Protein AF-C5NW84-F1 (afdb_monomer)

Mean predicted aligned error: 4.33 Å

Solvent-accessible surface area (backbone atoms only — not comparable to full-atom values): 7995 Å² total; per-residue (Å²): 131,77,54,58,47,56,43,52,51,52,41,52,50,50,37,32,75,68,66,75,39,81,83,73,99,70,73,66,86,82,45,52,48,54,56,45,39,44,51,56,35,54,48,48,52,67,77,46,64,86,61,87,78,60,64,64,53,78,74,36,69,71,60,70,66,48,86,52,64,66,59,35,53,35,42,44,33,47,41,39,42,50,47,51,36,41,75,70,66,43,24,49,64,68,53,23,53,50,47,33,52,56,53,66,71,31,88,91,44,73,96,42,78,67,46,54,48,36,38,51,50,49,16,49,56,75,34,35,73,71,82,71,79,78,80,85,125

Organism: NCBI:txid546270

Secondary structure (DSSP, 8-state):
---HHHHHHHHHHHHHHTTSS------GGGS-HHHHHHHHHHHHHHHSTTS----SGGG-HHHHT-S-HHHHHHHHHHHHHHHHHHHTTSB-HHHHHHHHHHHHT-TTS---HHHHHHHHHHHHHHTBS--PPP---

Structure (mmCIF, N/CA/C/O backbone):
data_AF-C5NW84-F1
#
_entry.id   AF-C5NW84-F1
#
loop_
_atom_site.group_PDB
_atom_site.id
_atom_site.type_symbol
_atom_site.label_atom_id
_atom_site.label_alt_id
_atom_site.label_comp_id
_atom_site.label_asym_id
_atom_site.label_entity_id
_atom_site.label_seq_id
_atom_site.pdbx_PDB_ins_code
_atom_site.Cartn_x
_atom_site.Cartn_y
_atom_site.Cartn_z
_atom_site.occupancy
_atom_site.B_iso_or_equiv
_atom_site.auth_seq_id
_atom_site.auth_comp_id
_atom_site.auth_asym_id
_atom_site.auth_atom_id
_atom_site.pdbx_PDB_model_num
ATOM 1 N N . MET A 1 1 ? -1.270 -2.866 -17.233 1.00 68.81 1 MET A N 1
ATOM 2 C CA . MET A 1 1 ? -1.117 -2.492 -15.816 1.00 68.81 1 MET A CA 1
ATOM 3 C C . MET A 1 1 ? -1.345 -1.001 -15.682 1.00 68.81 1 MET A C 1
ATOM 5 O O . MET A 1 1 ? -1.033 -0.268 -16.622 1.00 68.81 1 MET A O 1
ATOM 9 N N . ASN A 1 2 ? -1.930 -0.579 -14.565 1.00 84.56 2 ASN A N 1
ATOM 10 C CA . ASN A 1 2 ? -2.067 0.840 -14.238 1.00 84.56 2 ASN A CA 1
ATOM 11 C C . ASN A 1 2 ? -0.703 1.423 -13.841 1.00 84.56 2 ASN A C 1
ATOM 13 O O . ASN A 1 2 ? 0.267 0.690 -13.664 1.00 84.56 2 ASN A O 1
ATOM 17 N N . THR A 1 3 ? -0.598 2.742 -13.700 1.00 94.44 3 THR A N 1
ATOM 18 C CA . THR A 1 3 ? 0.570 3.328 -13.027 1.00 94.44 3 THR A CA 1
ATOM 19 C C . THR A 1 3 ? 0.452 3.150 -11.513 1.00 94.44 3 THR A C 1
ATOM 21 O O . THR A 1 3 ? -0.648 3.042 -10.974 1.00 94.44 3 THR A O 1
ATOM 24 N N . LEU A 1 4 ? 1.579 3.193 -10.798 1.00 96.50 4 LEU A N 1
ATOM 25 C CA . LEU A 1 4 ? 1.589 3.117 -9.333 1.00 96.50 4 LEU A CA 1
ATOM 26 C C . LEU A 1 4 ? 0.702 4.189 -8.678 1.00 96.50 4 LEU A C 1
ATOM 28 O O . LEU A 1 4 ? -0.024 3.893 -7.735 1.00 96.50 4 LEU A O 1
ATOM 32 N N . HIS A 1 5 ? 0.703 5.416 -9.208 1.00 97.50 5 HIS A N 1
ATOM 33 C CA . HIS A 1 5 ? -0.170 6.494 -8.724 1.00 97.50 5 HIS A CA 1
ATOM 34 C C . HIS A 1 5 ? -1.658 6.162 -8.903 1.00 97.5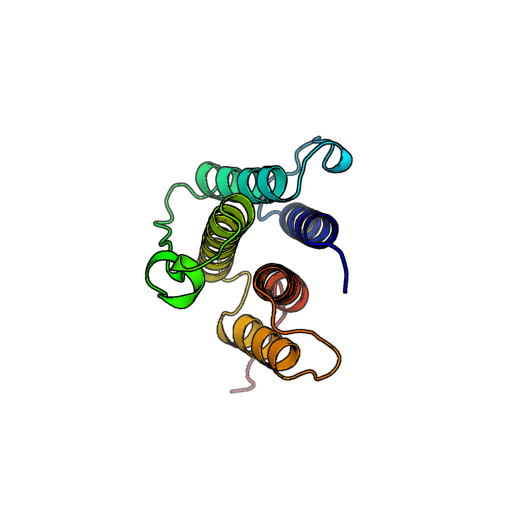0 5 HIS A C 1
ATOM 36 O O . HIS A 1 5 ? -2.443 6.323 -7.967 1.00 97.50 5 HIS A O 1
ATOM 42 N N . GLN A 1 6 ? -2.039 5.642 -10.074 1.00 97.19 6 GLN A N 1
ATOM 43 C CA . GLN A 1 6 ? -3.415 5.225 -10.346 1.00 97.19 6 GLN A CA 1
ATOM 44 C C . GLN A 1 6 ? -3.847 4.099 -9.403 1.00 97.19 6 GLN A C 1
ATOM 46 O O . GLN A 1 6 ? -4.914 4.193 -8.800 1.00 97.19 6 GLN A O 1
ATOM 51 N N . SER A 1 7 ? -3.011 3.072 -9.222 1.00 97.88 7 SER A N 1
ATOM 52 C CA . SER A 1 7 ? -3.315 1.960 -8.317 1.00 97.88 7 SER A CA 1
ATOM 53 C C . SER A 1 7 ? -3.434 2.429 -6.863 1.00 97.88 7 SER A C 1
ATOM 55 O O . SER A 1 7 ? -4.414 2.110 -6.201 1.00 97.88 7 SER A O 1
ATOM 57 N N . LEU A 1 8 ? -2.526 3.277 -6.373 1.00 98.12 8 LEU A N 1
ATOM 58 C CA . LEU A 1 8 ? -2.634 3.853 -5.026 1.00 98.12 8 LEU A CA 1
ATOM 59 C C . LEU A 1 8 ? -3.899 4.709 -4.849 1.00 98.12 8 LEU A C 1
ATOM 61 O O . LEU A 1 8 ? -4.518 4.678 -3.788 1.00 98.12 8 LEU A O 1
ATOM 65 N N . THR A 1 9 ? -4.318 5.435 -5.888 1.00 97.25 9 THR A N 1
ATOM 66 C CA . THR A 1 9 ? -5.563 6.219 -5.866 1.00 97.25 9 THR A CA 1
ATOM 67 C C . THR A 1 9 ? -6.787 5.308 -5.760 1.00 97.25 9 THR A C 1
ATOM 69 O O . THR A 1 9 ? -7.689 5.576 -4.967 1.00 97.25 9 THR A O 1
ATOM 72 N N . VAL A 1 10 ? -6.805 4.204 -6.515 1.00 97.19 10 VAL A N 1
ATOM 73 C CA . VAL A 1 10 ? -7.863 3.183 -6.436 1.00 97.19 10 VAL A CA 1
ATOM 74 C C . VAL A 1 10 ? -7.885 2.519 -5.060 1.00 97.19 10 VAL A C 1
ATOM 76 O O . VAL A 1 10 ? -8.962 2.343 -4.491 1.00 97.19 10 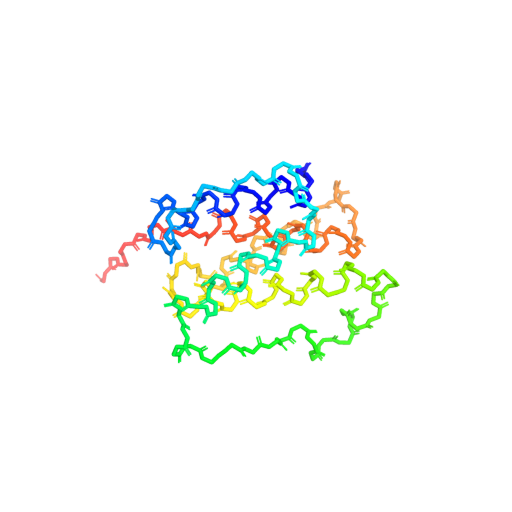VAL A O 1
ATOM 79 N N . LEU A 1 11 ? -6.717 2.188 -4.503 1.00 97.62 11 LEU A N 1
ATOM 80 C CA . LEU A 1 11 ? -6.612 1.606 -3.167 1.00 97.62 11 LEU A CA 1
ATOM 81 C C . LEU A 1 11 ? -7.176 2.556 -2.103 1.00 97.62 11 LEU A C 1
ATOM 83 O O . LEU A 1 11 ? -8.033 2.143 -1.326 1.00 97.62 11 LEU A O 1
ATOM 87 N N . LEU A 1 12 ? -6.759 3.828 -2.098 1.00 97.38 12 LEU A N 1
ATOM 88 C CA . LEU A 1 12 ? -7.291 4.830 -1.169 1.00 97.38 12 LEU A CA 1
ATOM 89 C C . LEU A 1 12 ? -8.814 4.950 -1.290 1.00 97.38 12 LEU A C 1
ATOM 91 O O . LEU A 1 12 ? -9.507 4.905 -0.278 1.00 97.38 12 LEU A O 1
ATOM 95 N N . ALA A 1 13 ? -9.341 5.037 -2.514 1.00 95.88 13 ALA A N 1
ATOM 96 C CA . ALA A 1 13 ? -10.779 5.127 -2.739 1.00 95.88 13 ALA A CA 1
ATOM 97 C C . ALA A 1 13 ? -11.536 3.915 -2.167 1.00 95.88 13 ALA A C 1
ATOM 99 O O . ALA A 1 13 ? -12.558 4.104 -1.511 1.00 95.88 13 ALA A O 1
ATOM 100 N N . LYS A 1 14 ? -11.020 2.688 -2.347 1.00 95.88 14 LYS A N 1
ATOM 101 C CA . LYS A 1 14 ? -11.607 1.476 -1.745 1.00 95.88 14 LYS A CA 1
ATOM 102 C C . LYS A 1 14 ? -11.577 1.519 -0.216 1.00 95.88 14 LYS A C 1
ATOM 104 O O . LYS A 1 14 ? -12.573 1.180 0.419 1.00 95.88 14 LYS A O 1
ATOM 109 N N . LEU A 1 15 ? -10.456 1.937 0.376 1.00 96.88 15 LEU A N 1
ATOM 110 C CA . LEU A 1 15 ? -10.314 2.055 1.831 1.00 96.88 15 LEU A CA 1
ATOM 111 C C . LEU A 1 15 ? -11.298 3.078 2.420 1.00 96.88 15 LEU A C 1
ATOM 113 O O . LEU A 1 15 ? -11.851 2.844 3.494 1.00 96.88 15 LEU A O 1
ATOM 117 N N . GLU A 1 16 ? -11.544 4.183 1.712 1.00 96.06 16 GLU A N 1
ATOM 118 C CA . GLU A 1 16 ? -12.531 5.191 2.112 1.00 96.06 16 GLU A CA 1
ATOM 119 C C . GLU A 1 16 ? -13.978 4.741 1.895 1.00 96.06 16 GLU A C 1
ATOM 121 O O . GLU A 1 16 ? -14.836 5.007 2.732 1.00 96.06 16 GLU A O 1
ATOM 126 N N . GLU A 1 17 ? -14.271 4.056 0.788 1.00 95.38 17 GLU A N 1
ATOM 127 C CA . GLU A 1 17 ? -15.610 3.531 0.491 1.00 95.38 17 GLU A CA 1
ATOM 128 C C . GLU A 1 17 ? -16.057 2.477 1.511 1.00 95.38 17 GLU A C 1
ATOM 130 O O . GLU A 1 17 ? -17.241 2.376 1.824 1.00 95.38 17 GLU A O 1
ATOM 135 N N . LYS A 1 18 ? -15.108 1.696 2.032 1.00 94.25 18 LYS A N 1
ATOM 136 C CA . LYS A 1 18 ? -15.348 0.631 3.012 1.00 94.25 18 LYS A CA 1
ATOM 137 C C . LYS A 1 18 ? -15.188 1.089 4.465 1.00 94.25 18 LYS A C 1
ATOM 139 O O . LYS A 1 18 ? -15.099 0.243 5.349 1.00 94.25 18 LYS A O 1
ATOM 144 N N . ASP A 1 19 ? -15.130 2.402 4.704 1.00 93.75 19 ASP A N 1
ATOM 145 C CA . ASP A 1 19 ? -15.011 3.025 6.031 1.00 93.75 19 ASP A CA 1
ATOM 146 C C . ASP A 1 19 ? -13.788 2.559 6.859 1.00 93.75 19 ASP A C 1
ATOM 148 O O . ASP A 1 19 ? -13.751 2.727 8.079 1.00 93.75 19 ASP A O 1
ATOM 152 N N . VAL A 1 20 ? -12.749 2.012 6.214 1.00 94.94 20 VAL A N 1
ATOM 153 C CA . VAL A 1 20 ? -11.476 1.656 6.877 1.00 94.94 20 VAL A CA 1
ATOM 154 C C . VAL A 1 20 ? -10.678 2.910 7.220 1.00 94.94 20 VAL A C 1
ATOM 156 O O . VAL A 1 20 ? -10.024 2.984 8.264 1.00 94.94 20 VAL A O 1
ATOM 159 N N . LEU A 1 21 ? -10.732 3.884 6.313 1.00 96.25 21 LEU A N 1
ATOM 160 C CA . LEU A 1 21 ? -10.152 5.209 6.442 1.00 96.25 21 LEU A CA 1
ATOM 161 C C . LEU A 1 21 ? -11.270 6.239 6.242 1.00 96.25 21 LEU A C 1
ATOM 163 O O . LEU A 1 21 ? -12.045 6.148 5.296 1.00 96.25 21 LEU A O 1
ATOM 167 N N . LYS A 1 22 ? -11.370 7.258 7.096 1.00 94.44 22 LYS A N 1
ATOM 168 C CA . LYS A 1 22 ? -12.405 8.307 6.950 1.00 94.44 22 LYS A CA 1
ATOM 169 C C . LYS A 1 22 ? -12.311 9.069 5.626 1.00 94.44 22 LYS A C 1
ATOM 171 O O . LYS A 1 22 ? -11.244 9.511 5.244 1.00 94.44 22 LYS A O 1
ATOM 176 N N . LYS A 1 23 ? -13.407 9.364 4.943 1.00 92.50 23 LYS A N 1
ATOM 177 C CA . LYS A 1 23 ? -13.292 10.152 3.706 1.00 92.50 23 LYS A CA 1
ATOM 178 C C . LYS A 1 23 ? -12.702 11.554 3.949 1.00 92.50 23 LYS A C 1
ATOM 180 O O . LYS A 1 23 ? -13.263 12.325 4.731 1.00 92.50 23 LYS A O 1
ATOM 185 N N . GLU A 1 24 ? -11.617 11.905 3.257 1.00 91.06 24 GLU A N 1
ATOM 186 C CA . GLU A 1 24 ? -11.024 13.251 3.274 1.00 91.06 24 GLU A CA 1
ATOM 187 C C . GLU A 1 24 ? -11.131 13.914 1.888 1.00 91.06 24 GLU A C 1
ATOM 189 O O . GLU A 1 24 ? -11.079 13.258 0.853 1.00 91.06 24 GLU A O 1
ATOM 194 N N . ASN A 1 25 ? -11.316 15.239 1.840 1.00 82.19 25 ASN A N 1
ATOM 195 C CA . ASN A 1 25 ? -11.373 15.975 0.571 1.0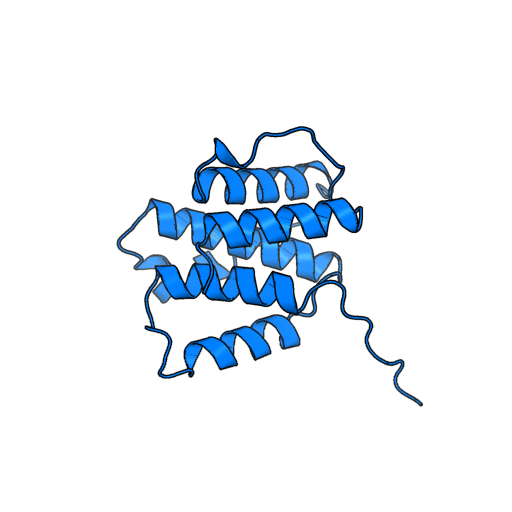0 82.19 25 ASN A CA 1
ATOM 196 C C . ASN A 1 25 ? -9.963 16.418 0.164 1.00 82.19 25 ASN A C 1
ATOM 198 O O . ASN A 1 25 ? -9.579 17.570 0.376 1.00 82.19 25 ASN A O 1
ATOM 202 N N . ILE A 1 26 ? -9.184 15.471 -0.354 1.00 87.19 26 ILE A N 1
ATOM 203 C CA . ILE A 1 26 ? -7.836 15.691 -0.879 1.00 87.19 26 ILE A CA 1
ATOM 204 C C . ILE A 1 26 ? -7.830 15.504 -2.398 1.00 87.19 26 ILE A C 1
ATOM 206 O O . ILE A 1 26 ? -8.451 14.580 -2.919 1.00 87.19 26 ILE A O 1
ATOM 210 N N . ASN A 1 27 ? -7.122 16.380 -3.118 1.00 88.94 27 ASN A N 1
ATOM 211 C CA . ASN A 1 27 ? -6.889 16.187 -4.545 1.00 88.94 27 ASN A CA 1
ATOM 212 C C . ASN A 1 27 ? -5.692 15.249 -4.744 1.00 88.94 27 ASN A C 1
ATOM 214 O O . ASN A 1 27 ? -4.543 15.676 -4.638 1.00 88.94 27 ASN A O 1
ATOM 218 N N . THR A 1 28 ? -5.953 13.970 -5.012 1.00 89.44 28 THR A N 1
ATOM 219 C CA . THR A 1 28 ? -4.893 12.973 -5.227 1.00 89.44 28 THR A CA 1
ATOM 220 C C . THR A 1 28 ? -4.134 13.185 -6.537 1.00 89.44 28 THR A C 1
ATOM 222 O O . THR A 1 28 ? -3.006 12.709 -6.651 1.00 89.44 28 THR A O 1
ATOM 225 N N . GLU A 1 29 ? -4.696 13.920 -7.506 1.00 88.94 29 GLU A N 1
ATOM 226 C CA . GLU A 1 29 ? -4.043 14.215 -8.792 1.00 88.94 29 GLU A CA 1
ATOM 227 C C . GLU A 1 29 ? -2.800 15.102 -8.637 1.00 88.94 29 GLU A C 1
ATOM 229 O O . GLU A 1 29 ? -1.868 14.996 -9.433 1.00 88.94 29 GLU A O 1
ATOM 234 N N . ASP A 1 30 ? -2.762 15.939 -7.596 1.00 90.94 30 ASP A N 1
ATOM 235 C CA . ASP A 1 30 ? -1.630 16.830 -7.317 1.00 90.94 30 ASP A CA 1
ATOM 236 C C . ASP A 1 30 ? -0.482 16.117 -6.581 1.00 90.94 30 ASP A C 1
ATOM 238 O O . ASP A 1 30 ? 0.624 16.655 -6.492 1.00 90.94 30 ASP A O 1
ATOM 242 N N . LEU A 1 31 ? -0.733 14.918 -6.041 1.00 93.62 31 LEU A N 1
ATOM 243 C CA . LEU A 1 31 ? 0.251 14.134 -5.300 1.00 93.62 31 LEU A CA 1
ATOM 244 C C . LEU A 1 31 ? 1.028 13.212 -6.229 1.00 93.62 31 LEU A C 1
ATOM 246 O O . LEU A 1 31 ? 0.465 12.552 -7.102 1.00 93.62 31 LEU A O 1
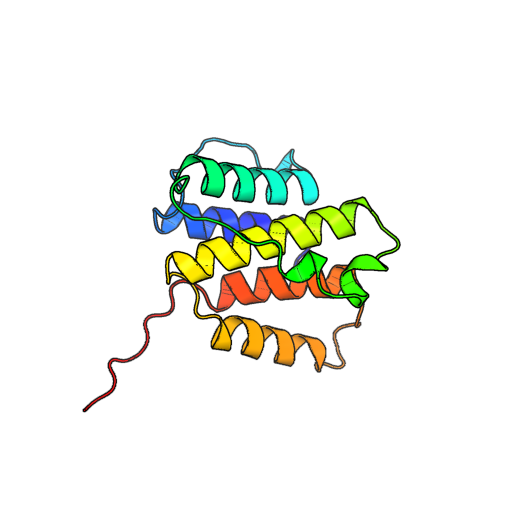ATOM 250 N N . LYS A 1 32 ? 2.327 13.075 -5.975 1.00 96.50 32 LYS A N 1
ATOM 251 C CA . LYS A 1 32 ? 3.116 11.998 -6.576 1.00 96.50 32 LYS A CA 1
ATOM 252 C C . LYS A 1 32 ? 2.815 10.654 -5.909 1.00 96.50 32 LYS A C 1
ATOM 254 O O . LYS A 1 32 ? 2.221 10.593 -4.834 1.00 96.50 32 LYS A O 1
ATOM 259 N N . ALA A 1 33 ? 3.249 9.559 -6.534 1.00 96.50 33 ALA A N 1
ATOM 260 C CA . ALA A 1 33 ? 2.999 8.209 -6.028 1.00 96.50 33 ALA A CA 1
ATOM 261 C C . ALA A 1 33 ? 3.565 7.997 -4.610 1.00 96.50 33 ALA A C 1
ATOM 263 O O . ALA A 1 33 ? 2.875 7.460 -3.750 1.00 96.50 33 ALA A O 1
ATOM 264 N N . GLU A 1 34 ? 4.781 8.474 -4.342 1.00 96.81 34 GLU A N 1
ATOM 265 C CA . GLU A 1 34 ? 5.427 8.373 -3.032 1.00 96.81 34 GLU A CA 1
ATOM 266 C C . GLU A 1 34 ? 4.705 9.197 -1.954 1.00 96.81 34 GLU A C 1
ATOM 268 O O . GLU A 1 34 ? 4.584 8.773 -0.804 1.00 96.81 34 GLU A O 1
ATOM 273 N N . GLU A 1 35 ? 4.176 10.364 -2.328 1.00 97.69 35 GLU A N 1
ATOM 274 C CA . GLU A 1 35 ? 3.421 11.242 -1.431 1.00 97.69 35 GLU A CA 1
ATOM 275 C C . GLU A 1 35 ? 2.054 10.638 -1.113 1.00 97.69 35 GLU A C 1
ATOM 277 O O . GLU A 1 35 ? 1.611 10.689 0.034 1.00 97.69 35 GLU A O 1
ATOM 282 N N . LEU A 1 36 ? 1.417 10.012 -2.106 1.00 97.88 36 LEU A N 1
ATOM 283 C CA . LEU A 1 36 ? 0.147 9.317 -1.945 1.00 97.88 36 LEU A CA 1
ATOM 284 C C . LEU A 1 36 ? 0.293 8.051 -1.090 1.00 97.88 36 LEU A C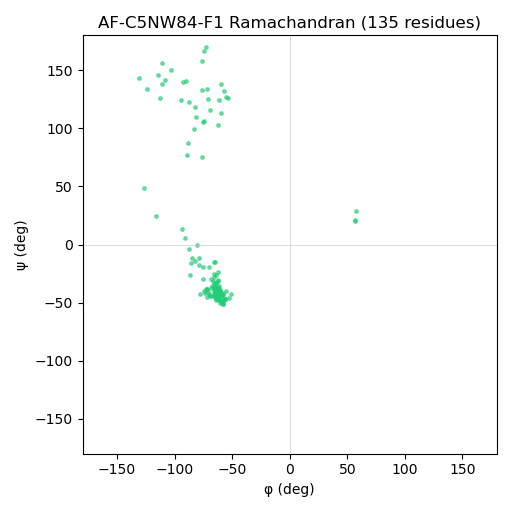 1
ATOM 286 O O . LEU A 1 36 ? -0.496 7.855 -0.168 1.00 97.88 36 LEU A O 1
ATOM 290 N N . ALA A 1 37 ? 1.324 7.232 -1.322 1.00 98.19 37 ALA A N 1
ATOM 291 C CA . ALA A 1 37 ? 1.621 6.077 -0.472 1.00 98.19 37 ALA A CA 1
ATOM 292 C C . ALA A 1 37 ? 1.859 6.512 0.981 1.00 98.19 37 ALA A C 1
ATOM 294 O O . ALA A 1 37 ? 1.268 5.962 1.913 1.00 98.19 37 ALA A O 1
ATOM 295 N N . LYS A 1 38 ? 2.658 7.567 1.181 1.00 97.94 38 LYS A N 1
ATOM 296 C CA . LYS A 1 38 ? 2.892 8.132 2.512 1.00 97.94 38 LYS A CA 1
ATOM 297 C C . LYS A 1 38 ? 1.600 8.634 3.149 1.00 97.94 38 LYS A C 1
ATOM 299 O O . LYS A 1 38 ? 1.369 8.369 4.324 1.00 97.94 38 LYS A O 1
ATOM 304 N N . HIS A 1 39 ? 0.762 9.331 2.386 1.00 97.62 39 HIS A N 1
ATOM 305 C CA . HIS A 1 39 ? -0.523 9.825 2.864 1.00 97.62 39 HIS A CA 1
ATOM 306 C C . HIS A 1 39 ? -1.411 8.677 3.359 1.00 97.62 39 HIS A C 1
ATOM 308 O O . HIS A 1 39 ? -1.881 8.732 4.492 1.00 97.62 39 HIS A O 1
ATOM 314 N N . ILE A 1 40 ? -1.577 7.609 2.571 1.00 98.00 40 ILE A N 1
ATOM 315 C CA . ILE A 1 40 ? -2.364 6.430 2.971 1.00 98.00 40 ILE A CA 1
ATOM 316 C C . ILE A 1 40 ? -1.800 5.820 4.265 1.00 98.00 40 ILE A C 1
ATOM 318 O O . ILE A 1 40 ? -2.547 5.588 5.218 1.00 98.00 40 ILE A O 1
ATOM 322 N N . ARG A 1 41 ? -0.478 5.620 4.343 1.00 97.69 41 ARG A N 1
ATOM 323 C CA . ARG A 1 41 ? 0.170 5.046 5.531 1.00 97.69 41 ARG A CA 1
ATOM 324 C C . ARG A 1 41 ? -0.002 5.918 6.773 1.00 97.69 41 ARG A C 1
ATOM 326 O O . ARG A 1 41 ? -0.335 5.408 7.840 1.00 97.69 41 ARG A O 1
ATOM 333 N N . ASP A 1 42 ? 0.229 7.225 6.661 1.00 97.31 42 ASP A N 1
ATOM 334 C CA . ASP A 1 42 ? 0.096 8.167 7.780 1.00 97.31 42 ASP A CA 1
ATOM 335 C C . ASP A 1 42 ? -1.351 8.214 8.298 1.00 97.31 42 ASP A C 1
ATOM 337 O O . ASP A 1 42 ? -1.583 8.385 9.498 1.00 97.31 42 ASP A O 1
ATOM 341 N N . ARG A 1 43 ? -2.331 8.005 7.415 1.00 96.81 43 ARG A N 1
ATOM 342 C CA . ARG A 1 43 ? -3.739 7.897 7.795 1.00 96.81 43 ARG A CA 1
ATOM 343 C C . ARG A 1 43 ? -4.049 6.625 8.569 1.00 96.81 43 ARG A C 1
ATOM 345 O O . ARG A 1 43 ? -4.674 6.723 9.624 1.00 96.81 43 ARG A O 1
ATOM 352 N N . PHE A 1 44 ? -3.541 5.473 8.134 1.00 97.62 44 PHE A N 1
ATOM 353 C CA . PHE A 1 44 ? -3.613 4.258 8.946 1.00 97.62 44 PHE A CA 1
ATOM 354 C C . PHE A 1 44 ? -2.971 4.456 10.323 1.00 97.62 44 PHE A C 1
ATOM 356 O O . PHE A 1 44 ? -3.600 4.161 11.332 1.00 97.62 44 PHE A O 1
ATOM 363 N N . ALA A 1 45 ? -1.772 5.039 10.385 1.00 96.75 45 ALA A N 1
ATOM 364 C CA . ALA A 1 45 ? -1.078 5.289 11.650 1.00 96.75 45 ALA A CA 1
ATOM 365 C C . ALA A 1 45 ? -1.836 6.240 12.591 1.00 96.75 45 ALA A C 1
ATOM 367 O O . ALA A 1 45 ? -1.728 6.126 13.811 1.00 96.75 45 ALA A O 1
ATOM 368 N N . LYS A 1 46 ? -2.609 7.179 12.040 1.00 96.25 46 LYS A N 1
ATOM 369 C CA . LYS A 1 46 ? -3.449 8.102 12.810 1.00 96.25 46 LYS A CA 1
ATOM 370 C C . LYS A 1 46 ? -4.742 7.448 13.299 1.00 96.25 46 LYS A C 1
ATOM 372 O O . LYS A 1 46 ? -5.165 7.724 14.419 1.00 96.25 46 LYS A O 1
ATOM 377 N N . GLU A 1 47 ? -5.402 6.665 12.451 1.00 95.81 47 GLU A N 1
ATOM 378 C CA . GLU A 1 47 ? -6.728 6.095 12.730 1.00 95.81 47 GLU A CA 1
ATOM 379 C C . GLU A 1 47 ? -6.655 4.769 13.499 1.00 95.81 47 GLU A C 1
ATOM 381 O O . GLU A 1 47 ? -7.556 4.484 14.282 1.00 95.81 47 GLU A O 1
ATOM 386 N N . HIS A 1 48 ? -5.548 4.036 13.358 1.00 94.00 48 HIS A N 1
ATOM 387 C CA . HIS A 1 48 ? -5.280 2.726 13.963 1.00 94.00 48 HIS A CA 1
ATOM 388 C C . HIS A 1 48 ? -3.953 2.746 14.739 1.00 94.00 48 HIS A C 1
ATOM 390 O O . HIS A 1 48 ? -3.065 1.914 14.542 1.00 94.00 48 HIS A O 1
ATOM 396 N N . ALA A 1 49 ? -3.781 3.765 15.587 1.00 90.62 49 ALA A N 1
ATOM 397 C CA . ALA A 1 49 ? -2.543 4.031 16.330 1.00 90.62 49 ALA A CA 1
ATOM 398 C C . ALA A 1 49 ? -2.191 2.956 17.379 1.00 90.62 49 ALA A C 1
ATOM 400 O O . ALA A 1 49 ? -1.076 2.933 17.898 1.00 90.62 49 ALA A O 1
ATOM 401 N N . ASP A 1 50 ? -3.145 2.094 17.722 1.00 92.94 50 ASP A N 1
ATOM 402 C CA . ASP A 1 50 ? -2.983 0.946 18.610 1.00 92.94 50 ASP A CA 1
ATOM 403 C C . ASP A 1 50 ? -2.316 -0.257 17.922 1.00 92.94 50 ASP A C 1
ATOM 405 O O . ASP A 1 50 ? -1.774 -1.132 18.603 1.00 92.94 50 ASP A O 1
ATOM 409 N N . LEU A 1 51 ? -2.297 -0.292 16.585 1.00 93.50 51 LEU A N 1
ATOM 410 C CA . LEU A 1 51 ? -1.653 -1.358 15.826 1.00 93.50 51 LEU A CA 1
ATOM 411 C C . LEU A 1 51 ? -0.146 -1.121 15.697 1.00 93.50 51 LEU A C 1
ATOM 413 O O . LEU A 1 51 ? 0.319 -0.177 15.061 1.00 93.50 51 LEU A O 1
ATOM 417 N N . GLU A 1 52 ? 0.642 -2.049 16.237 1.00 91.88 52 GLU A N 1
ATOM 418 C CA . GLU A 1 52 ? 2.091 -2.073 16.028 1.00 91.88 52 GLU A CA 1
ATOM 419 C C . GLU A 1 52 ? 2.419 -2.575 14.615 1.00 91.88 52 GLU A C 1
ATOM 421 O O . GLU A 1 52 ? 2.291 -3.768 14.337 1.00 91.88 52 GLU A O 1
ATOM 426 N N . ILE A 1 53 ? 2.845 -1.701 13.708 1.00 93.94 53 ILE A N 1
ATOM 427 C CA . ILE A 1 53 ? 3.220 -2.099 12.345 1.00 93.94 53 ILE A CA 1
ATOM 428 C C . ILE A 1 53 ? 4.710 -2.384 12.240 1.00 93.94 53 ILE A C 1
ATOM 430 O O . ILE A 1 53 ? 5.546 -1.695 12.822 1.00 93.94 53 ILE A O 1
ATOM 434 N N . ARG A 1 54 ? 5.035 -3.435 11.486 1.00 88.88 54 ARG A N 1
ATOM 435 C CA . ARG A 1 54 ? 6.407 -3.841 11.189 1.00 88.88 54 ARG A CA 1
ATOM 436 C C . ARG A 1 54 ? 6.702 -3.525 9.732 1.00 88.88 54 ARG A C 1
ATOM 438 O O . ARG A 1 54 ? 5.860 -3.775 8.883 1.00 88.88 54 ARG A O 1
ATOM 445 N N . ARG A 1 55 ? 7.920 -3.071 9.454 1.00 86.25 55 ARG A N 1
ATOM 446 C CA . ARG A 1 55 ? 8.465 -3.002 8.097 1.00 86.25 55 ARG A CA 1
ATOM 447 C C . ARG A 1 55 ? 9.149 -4.325 7.781 1.00 86.25 55 ARG A C 1
ATOM 449 O O . ARG A 1 55 ? 10.332 -4.509 8.066 1.00 86.25 55 ARG A O 1
ATOM 456 N N . LEU A 1 56 ? 8.392 -5.294 7.284 1.00 85.88 56 LEU A N 1
ATOM 457 C CA . LEU A 1 56 ? 8.928 -6.614 6.956 1.00 85.88 56 LEU A CA 1
ATOM 458 C C . LEU A 1 56 ? 9.881 -6.531 5.766 1.00 85.88 56 LEU A C 1
ATOM 460 O O . LEU A 1 56 ? 10.936 -7.172 5.776 1.00 85.88 56 LEU A O 1
ATOM 464 N N . LEU A 1 57 ? 9.562 -5.688 4.786 1.00 83.62 57 LEU A N 1
ATOM 465 C CA . LEU A 1 57 ? 10.355 -5.530 3.575 1.00 83.62 57 LEU A CA 1
ATOM 466 C C . LEU A 1 57 ? 11.753 -4.942 3.853 1.00 83.62 57 LEU A C 1
ATOM 468 O O . LEU A 1 57 ? 12.704 -5.265 3.143 1.00 83.62 57 LEU A O 1
ATOM 472 N N . GLU A 1 58 ? 11.937 -4.186 4.943 1.00 79.25 58 GLU A N 1
ATOM 473 C CA . GLU A 1 58 ? 13.263 -3.723 5.393 1.00 79.25 58 GLU A CA 1
ATOM 474 C C . GLU A 1 58 ? 14.206 -4.878 5.763 1.00 79.25 58 GLU A C 1
ATOM 476 O O . GLU A 1 58 ? 15.427 -4.727 5.695 1.00 79.25 58 GLU A O 1
ATOM 481 N N . THR A 1 59 ? 13.670 -6.048 6.115 1.00 79.00 59 THR A N 1
ATOM 482 C CA . THR A 1 59 ? 14.475 -7.239 6.430 1.00 79.00 59 THR A CA 1
ATOM 483 C C 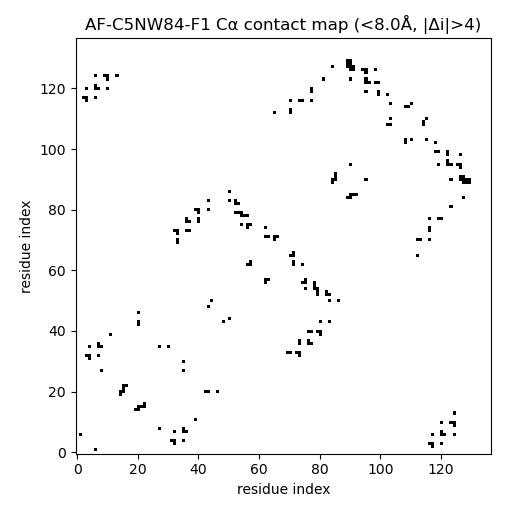. THR A 1 59 ? 14.862 -8.043 5.187 1.00 79.00 59 THR A C 1
ATOM 485 O O . THR A 1 59 ? 15.739 -8.909 5.247 1.00 79.00 59 THR A O 1
ATOM 488 N N . VAL A 1 60 ? 14.253 -7.740 4.038 1.00 80.25 60 VAL A N 1
ATOM 489 C CA . VAL A 1 60 ? 14.473 -8.449 2.777 1.00 80.25 60 VAL A CA 1
ATOM 490 C C . VAL A 1 60 ? 15.659 -7.831 2.040 1.00 80.25 60 VAL A C 1
ATOM 492 O O . VAL A 1 60 ? 15.682 -6.641 1.723 1.00 80.25 60 VAL A O 1
ATOM 495 N N . HIS A 1 61 ? 16.676 -8.645 1.739 1.00 70.38 61 HIS A N 1
ATOM 496 C CA . HIS A 1 61 ? 17.908 -8.157 1.106 1.00 70.38 61 HIS A CA 1
ATOM 497 C C . HIS A 1 61 ? 17.652 -7.510 -0.263 1.00 70.38 61 HIS A C 1
ATOM 499 O O . HIS A 1 61 ? 18.224 -6.467 -0.559 1.00 70.38 61 HIS A O 1
ATOM 505 N N . TYR A 1 62 ? 16.748 -8.089 -1.055 1.00 73.31 62 TYR A N 1
ATOM 506 C CA . TYR A 1 62 ? 16.421 -7.609 -2.396 1.00 73.31 62 TYR A CA 1
ATOM 507 C C . TYR A 1 62 ? 15.796 -6.202 -2.402 1.00 73.31 62 TYR A C 1
ATOM 509 O O . TYR A 1 62 ? 16.230 -5.333 -3.152 1.00 73.31 62 TYR A O 1
ATOM 517 N N . ALA A 1 63 ? 14.849 -5.921 -1.505 1.00 77.06 63 ALA A N 1
ATOM 518 C CA . ALA A 1 63 ? 14.266 -4.581 -1.394 1.00 77.06 63 ALA A CA 1
ATOM 519 C C . ALA A 1 63 ? 15.296 -3.531 -0.953 1.00 77.06 63 ALA A C 1
ATOM 521 O O . ALA A 1 63 ? 15.198 -2.342 -1.256 1.00 77.06 63 ALA A O 1
ATOM 522 N N . ASN A 1 64 ? 16.337 -3.971 -0.244 1.00 80.69 64 ASN A N 1
ATOM 523 C CA . ASN A 1 64 ? 17.386 -3.078 0.203 1.00 80.69 64 ASN A CA 1
ATOM 524 C C . ASN A 1 64 ? 18.355 -2.642 -0.892 1.00 80.69 64 ASN A C 1
ATOM 526 O O . ASN A 1 64 ? 19.009 -1.610 -0.703 1.00 80.69 64 ASN A O 1
ATOM 530 N N . THR A 1 65 ? 18.422 -3.380 -1.999 1.00 87.31 65 THR A N 1
ATOM 531 C CA . THR A 1 65 ? 19.306 -3.100 -3.134 1.00 87.31 65 THR A CA 1
ATOM 532 C C . THR A 1 65 ? 18.671 -2.226 -4.212 1.00 87.31 65 THR A C 1
ATOM 534 O O . THR A 1 65 ? 19.327 -2.006 -5.223 1.00 87.31 65 THR A O 1
ATOM 537 N N . TYR A 1 66 ? 17.454 -1.708 -3.989 1.00 90.31 66 TYR A N 1
ATOM 538 C CA . TYR A 1 66 ? 16.780 -0.823 -4.942 1.00 90.31 66 TYR A CA 1
ATOM 539 C C . TYR A 1 66 ? 17.656 0.385 -5.290 1.00 90.31 66 TYR A C 1
ATOM 541 O O . TYR A 1 66 ? 18.130 1.092 -4.390 1.00 90.31 66 TYR A O 1
ATOM 549 N N . GLU A 1 67 ? 17.872 0.619 -6.585 1.00 92.50 67 GLU A N 1
ATOM 550 C CA . GLU A 1 67 ? 18.698 1.736 -7.060 1.00 92.50 67 GLU A CA 1
ATOM 551 C C . GLU A 1 67 ? 17.988 3.078 -6.830 1.00 92.50 67 GLU A C 1
ATOM 553 O O . GLU A 1 67 ? 18.601 4.060 -6.389 1.00 92.50 67 GLU A O 1
ATOM 558 N N . ASP A 1 68 ? 16.677 3.107 -7.078 1.00 95.06 68 ASP A N 1
ATOM 559 C CA . ASP A 1 68 ? 15.832 4.269 -6.831 1.00 95.06 68 ASP A CA 1
ATOM 560 C C . ASP A 1 68 ? 15.422 4.333 -5.352 1.00 95.06 68 ASP A C 1
ATOM 562 O O . ASP A 1 68 ? 14.600 3.564 -4.852 1.00 95.06 68 ASP A O 1
ATOM 566 N N . LYS A 1 69 ? 15.982 5.314 -4.636 1.00 94.56 69 LYS A N 1
ATOM 567 C CA . LYS A 1 69 ? 15.702 5.542 -3.212 1.00 94.56 69 LYS A CA 1
ATOM 568 C C . LYS A 1 69 ? 14.265 5.981 -2.934 1.00 94.56 69 LYS A C 1
ATOM 570 O O . LYS A 1 69 ? 13.760 5.693 -1.852 1.00 94.56 69 LYS A O 1
ATOM 575 N N . VAL A 1 70 ? 13.632 6.700 -3.862 1.00 96.00 70 VAL A N 1
ATOM 576 C CA . VAL A 1 70 ? 12.235 7.130 -3.720 1.00 96.00 70 VAL A CA 1
ATOM 577 C C . VAL A 1 70 ? 11.329 5.920 -3.880 1.00 96.00 70 VAL A C 1
ATOM 579 O O . VAL A 1 70 ? 10.446 5.701 -3.051 1.00 96.00 70 VAL A O 1
ATOM 582 N N . LEU A 1 71 ? 11.596 5.083 -4.884 1.00 96.06 71 LEU A N 1
ATOM 583 C CA . LEU A 1 71 ? 10.871 3.832 -5.072 1.00 96.06 71 LEU A CA 1
ATOM 584 C C . LEU A 1 71 ? 11.075 2.876 -3.891 1.00 96.06 71 LEU A C 1
ATOM 586 O O . LEU A 1 71 ? 10.115 2.262 -3.440 1.00 96.06 71 LEU A O 1
ATOM 590 N N . LYS A 1 72 ? 12.294 2.799 -3.349 1.00 95.38 72 LYS A N 1
ATOM 591 C CA . LYS A 1 72 ? 12.605 2.003 -2.156 1.00 95.38 72 LYS A CA 1
ATOM 592 C C . LYS A 1 72 ? 11.766 2.417 -0.947 1.00 95.38 72 LYS A C 1
ATOM 594 O O . LYS A 1 72 ? 11.140 1.565 -0.326 1.00 95.38 72 LYS A O 1
ATOM 599 N N . GLU A 1 73 ? 11.725 3.710 -0.620 1.00 95.62 73 GLU A N 1
ATOM 600 C CA . GLU A 1 73 ? 10.883 4.185 0.488 1.00 95.62 73 GLU A CA 1
ATOM 601 C C . GLU A 1 73 ? 9.398 3.968 0.178 1.00 95.62 73 GLU A C 1
ATOM 603 O O . GLU A 1 73 ? 8.637 3.582 1.057 1.00 95.62 73 GLU A O 1
ATOM 608 N N . THR A 1 74 ? 8.986 4.134 -1.081 1.00 96.81 74 THR A N 1
ATOM 609 C CA . THR A 1 74 ? 7.608 3.841 -1.504 1.00 96.81 74 THR A CA 1
ATOM 610 C C . THR A 1 74 ? 7.259 2.370 -1.283 1.00 96.81 74 THR A C 1
ATOM 612 O O . THR A 1 74 ? 6.179 2.077 -0.781 1.00 96.81 74 THR A O 1
ATOM 615 N N . ALA A 1 75 ? 8.176 1.446 -1.576 1.00 96.12 75 ALA A N 1
ATOM 616 C CA . ALA A 1 75 ? 8.000 0.022 -1.314 1.00 96.12 75 ALA A CA 1
ATOM 617 C C . ALA A 1 75 ? 7.830 -0.264 0.186 1.00 96.12 75 ALA A C 1
ATOM 619 O O . ALA A 1 75 ? 6.961 -1.044 0.563 1.00 96.12 75 ALA A O 1
ATOM 620 N N . PHE A 1 76 ? 8.604 0.402 1.050 1.00 95.88 76 PHE A N 1
ATOM 621 C CA . PHE A 1 76 ? 8.446 0.283 2.504 1.00 95.88 76 PHE A CA 1
ATOM 622 C C . PHE A 1 76 ? 7.111 0.841 3.000 1.00 95.88 76 PHE A C 1
ATOM 624 O O . PHE A 1 76 ? 6.487 0.241 3.868 1.00 95.88 76 PHE A O 1
ATOM 631 N N . LEU A 1 77 ? 6.643 1.954 2.435 1.00 97.62 77 LEU A N 1
ATOM 632 C CA . LEU A 1 77 ? 5.327 2.501 2.765 1.00 97.62 77 LEU A CA 1
ATOM 633 C C . LEU A 1 77 ? 4.199 1.558 2.326 1.00 97.62 77 LEU A C 1
ATOM 635 O O . LEU A 1 77 ? 3.238 1.384 3.069 1.00 97.62 77 LEU A O 1
ATOM 639 N N . VAL A 1 78 ? 4.316 0.934 1.150 1.00 97.56 78 VAL A N 1
ATOM 640 C CA . VAL A 1 78 ? 3.349 -0.067 0.674 1.00 97.56 78 VAL A CA 1
ATOM 641 C C . VAL A 1 78 ? 3.357 -1.310 1.569 1.00 97.56 78 VAL A C 1
ATOM 643 O O . VAL A 1 78 ? 2.284 -1.761 1.946 1.00 97.56 78 VAL A O 1
ATOM 646 N N . ASP A 1 79 ? 4.524 -1.800 1.995 1.00 96.38 79 ASP A N 1
ATOM 647 C CA . ASP A 1 79 ? 4.640 -2.912 2.956 1.00 96.38 79 ASP A CA 1
ATOM 648 C C . ASP A 1 79 ? 3.937 -2.598 4.291 1.00 96.38 79 ASP A C 1
ATOM 650 O O . ASP A 1 79 ? 3.179 -3.415 4.813 1.00 96.38 79 ASP A O 1
ATOM 654 N N . GLU A 1 80 ? 4.103 -1.379 4.816 1.00 97.12 80 GLU A N 1
ATOM 655 C CA . GLU A 1 80 ? 3.376 -0.928 6.011 1.00 97.12 80 GLU A CA 1
ATOM 656 C C . GLU A 1 80 ? 1.855 -0.901 5.788 1.00 97.12 80 GLU A C 1
ATOM 658 O O . GLU A 1 80 ? 1.099 -1.309 6.671 1.00 97.12 80 GLU A O 1
ATOM 663 N N . ILE A 1 81 ? 1.397 -0.438 4.618 1.00 97.88 81 ILE A N 1
ATOM 664 C CA . ILE A 1 81 ? -0.025 -0.449 4.245 1.00 97.88 81 ILE A CA 1
ATOM 665 C C . ILE A 1 81 ? -0.551 -1.888 4.197 1.00 97.88 81 ILE A C 1
ATOM 667 O O . ILE A 1 81 ? -1.593 -2.159 4.796 1.00 97.88 81 ILE A O 1
ATOM 671 N N . SER A 1 82 ? 0.171 -2.816 3.561 1.00 97.00 82 SER A N 1
ATOM 672 C CA . SER A 1 82 ? -0.186 -4.238 3.524 1.00 97.00 82 SER A CA 1
ATOM 673 C C . SER A 1 82 ? -0.337 -4.804 4.937 1.00 97.00 82 SER A C 1
ATOM 675 O O . SER A 1 82 ? -1.346 -5.433 5.250 1.00 97.00 82 SER A O 1
ATOM 677 N N . GLU A 1 83 ? 0.612 -4.525 5.836 1.00 96.69 83 GLU A N 1
ATOM 678 C CA . GLU A 1 83 ? 0.544 -4.985 7.226 1.00 96.69 83 GLU A CA 1
ATOM 679 C C . GLU A 1 83 ? -0.659 -4.416 7.991 1.00 96.69 83 GLU A C 1
ATOM 681 O O . GLU A 1 83 ? -1.299 -5.162 8.737 1.00 96.69 83 GLU A O 1
ATOM 686 N N . TYR A 1 84 ? -1.015 -3.140 7.794 1.00 97.50 84 TYR A N 1
ATOM 687 C CA . TYR A 1 84 ? -2.261 -2.589 8.340 1.00 97.50 84 TYR A CA 1
ATOM 688 C C . TYR A 1 84 ? -3.478 -3.356 7.819 1.00 97.50 84 TYR A C 1
ATOM 690 O O . TYR A 1 84 ? -4.318 -3.788 8.609 1.00 97.50 84 TYR A O 1
ATOM 698 N N . MET A 1 85 ? -3.558 -3.567 6.503 1.00 96.94 85 MET A N 1
ATOM 699 C CA . MET A 1 85 ? -4.681 -4.264 5.873 1.00 96.94 85 MET A CA 1
ATOM 700 C C . MET A 1 85 ? -4.809 -5.717 6.353 1.00 96.94 85 MET A C 1
ATOM 702 O O . MET A 1 85 ? -5.922 -6.195 6.571 1.00 96.94 85 MET A O 1
ATOM 706 N N . PHE A 1 86 ? -3.691 -6.406 6.589 1.00 95.44 86 PHE A N 1
ATOM 707 C CA . PHE A 1 86 ? -3.695 -7.760 7.145 1.00 95.44 86 PHE A CA 1
ATOM 708 C C . PHE A 1 86 ? -4.118 -7.791 8.612 1.00 95.44 86 PHE A C 1
ATOM 710 O O . PHE A 1 86 ? -4.896 -8.654 9.003 1.00 95.44 86 PHE A O 1
ATOM 717 N N . LYS A 1 87 ? -3.629 -6.859 9.437 1.00 95.44 87 LYS A N 1
ATOM 718 C CA . LYS A 1 87 ? -3.991 -6.804 10.863 1.00 95.44 87 LYS A CA 1
ATOM 719 C C . LYS A 1 87 ? -5.440 -6.406 11.106 1.00 95.44 87 LYS A C 1
ATOM 721 O O . LYS A 1 87 ? -6.012 -6.820 12.106 1.00 95.44 87 LYS A O 1
ATOM 726 N N . LEU A 1 88 ? -6.004 -5.605 10.210 1.00 95.06 88 LEU A N 1
ATOM 727 C CA . LEU A 1 88 ? -7.420 -5.248 10.216 1.00 95.06 88 LEU A CA 1
ATOM 728 C C . LEU A 1 88 ? -8.305 -6.333 9.590 1.00 95.06 88 LEU A C 1
ATOM 730 O O . LEU A 1 88 ? -9.512 -6.137 9.507 1.00 95.06 88 LEU A O 1
ATOM 734 N N . GLU A 1 89 ? -7.715 -7.441 9.125 1.00 93.56 89 GLU A N 1
ATOM 735 C CA . GLU A 1 89 ? -8.406 -8.564 8.478 1.00 93.56 89 GLU A CA 1
ATOM 736 C C . GLU A 1 89 ? -9.241 -8.153 7.249 1.00 93.56 89 GLU A C 1
ATOM 738 O O . GLU A 1 89 ? -10.118 -8.884 6.797 1.00 93.56 89 GLU A O 1
ATOM 743 N N . ILE A 1 90 ? -8.940 -6.993 6.656 1.00 94.62 90 ILE A N 1
ATOM 744 C CA . ILE A 1 90 ? -9.599 -6.509 5.433 1.00 94.62 90 ILE A CA 1
ATOM 745 C C . ILE A 1 90 ? -8.939 -7.052 4.170 1.00 94.62 90 ILE A C 1
ATOM 747 O O . ILE A 1 90 ? -9.522 -6.975 3.094 1.00 94.62 90 ILE A O 1
ATOM 751 N N . ALA A 1 91 ? -7.730 -7.592 4.281 1.00 94.38 91 ALA A 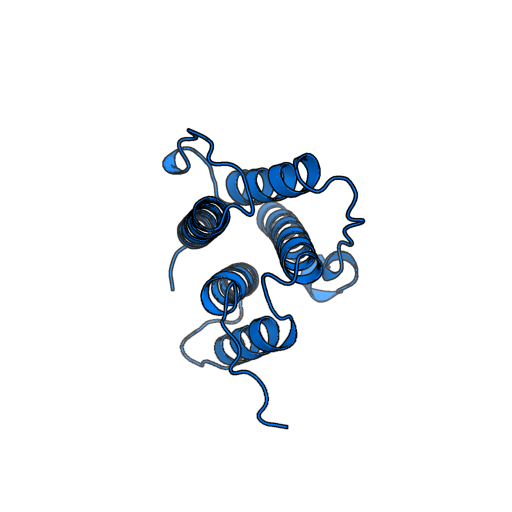N 1
ATOM 752 C CA . ALA A 1 91 ? -7.074 -8.354 3.233 1.00 94.38 91 ALA A CA 1
ATOM 753 C C . ALA A 1 91 ? -6.541 -9.660 3.818 1.00 94.38 91 ALA A C 1
ATOM 755 O O . ALA A 1 91 ? -6.041 -9.694 4.944 1.00 94.38 91 ALA A O 1
ATOM 756 N N . ASN A 1 92 ? -6.611 -10.735 3.037 1.00 91.62 92 ASN A N 1
ATOM 757 C CA . ASN A 1 92 ? -6.007 -12.007 3.409 1.00 91.62 92 ASN A CA 1
ATOM 758 C C . ASN A 1 92 ? -4.603 -12.102 2.797 1.00 91.62 92 ASN A C 1
ATOM 760 O O . ASN A 1 92 ? -4.440 -11.991 1.580 1.00 91.62 92 ASN A O 1
ATOM 764 N N . ARG A 1 93 ? -3.590 -12.330 3.641 1.00 92.06 93 ARG A N 1
ATOM 765 C CA . ARG A 1 93 ? -2.187 -12.396 3.210 1.00 92.06 93 ARG A CA 1
ATOM 766 C C . ARG A 1 93 ? -1.948 -13.466 2.148 1.00 92.06 93 ARG A C 1
ATOM 768 O O . ARG A 1 93 ? -1.227 -13.197 1.192 1.00 92.06 93 ARG A O 1
ATOM 775 N N . ASP A 1 94 ? -2.544 -14.645 2.291 1.00 92.25 94 ASP A N 1
ATOM 776 C CA . ASP A 1 94 ? -2.309 -15.761 1.373 1.00 92.25 94 ASP A CA 1
ATOM 777 C C . ASP A 1 94 ? -2.876 -15.467 -0.018 1.00 92.25 94 ASP A C 1
ATOM 779 O O . ASP A 1 94 ? -2.247 -15.806 -1.019 1.00 92.25 94 ASP A O 1
ATOM 783 N N . PHE A 1 95 ? -4.012 -14.769 -0.107 1.00 94.12 95 PHE A N 1
ATOM 784 C CA . PHE A 1 95 ? -4.561 -14.345 -1.398 1.00 94.12 95 PHE A CA 1
ATOM 785 C C . PHE A 1 95 ? -3.777 -13.204 -2.030 1.00 94.12 95 PHE A C 1
ATOM 787 O O . PHE A 1 95 ? -3.501 -13.263 -3.226 1.00 94.12 95 PHE A O 1
ATOM 794 N N . VAL A 1 96 ? -3.361 -12.208 -1.243 1.00 94.88 96 VAL A N 1
ATOM 795 C CA . VAL A 1 96 ? -2.510 -11.117 -1.743 1.00 94.88 96 VAL A CA 1
ATOM 796 C C . VAL A 1 96 ? -1.196 -11.683 -2.291 1.00 94.88 96 VAL A C 1
ATOM 798 O O . VAL A 1 96 ? -0.855 -11.430 -3.444 1.00 94.88 96 VAL A O 1
ATOM 801 N N . VAL A 1 97 ? -0.506 -12.538 -1.529 1.00 93.12 97 VAL A N 1
ATOM 802 C CA . VAL A 1 97 ? 0.738 -13.193 -1.972 1.00 93.12 97 VAL A CA 1
ATOM 803 C C . VAL A 1 97 ? 0.487 -14.144 -3.145 1.00 93.12 97 VAL A C 1
ATOM 805 O O . VAL A 1 97 ? 1.292 -14.218 -4.073 1.00 93.12 97 VAL A O 1
ATOM 808 N N . GLY A 1 98 ? -0.629 -14.875 -3.129 1.00 94.62 98 GLY A N 1
ATOM 809 C CA . GLY A 1 98 ? -1.040 -15.752 -4.219 1.00 94.62 98 GLY A CA 1
ATOM 810 C C . GLY A 1 98 ? -1.179 -14.990 -5.533 1.00 94.62 98 GLY A C 1
ATOM 811 O O . GLY A 1 98 ? -0.558 -15.369 -6.524 1.00 94.62 98 GLY A O 1
ATOM 812 N N . TYR A 1 99 ? -1.925 -13.884 -5.525 1.00 94.88 99 TYR A N 1
ATOM 813 C CA . TYR A 1 99 ? -2.121 -13.033 -6.696 1.00 94.88 99 TYR A CA 1
ATOM 814 C C . TYR A 1 99 ? -0.814 -12.379 -7.151 1.00 94.88 99 TYR A C 1
ATOM 816 O O . TYR A 1 99 ? -0.467 -12.469 -8.328 1.00 94.88 99 TYR A O 1
ATOM 824 N N . PHE A 1 100 ? -0.024 -11.839 -6.223 1.00 94.81 100 PHE A N 1
ATOM 825 C CA . PHE A 1 100 ? 1.300 -11.289 -6.510 1.00 94.81 100 PHE A CA 1
ATOM 826 C C . PHE A 1 100 ? 2.195 -12.291 -7.257 1.00 94.81 100 PHE A C 1
ATOM 828 O O . PHE A 1 100 ? 2.791 -11.967 -8.285 1.00 94.81 100 PHE A O 1
ATOM 835 N N . ASN A 1 101 ? 2.224 -13.548 -6.805 1.00 94.06 101 ASN A N 1
ATOM 836 C CA . ASN A 1 101 ? 2.994 -14.604 -7.459 1.00 94.06 101 ASN A CA 1
ATOM 837 C C . ASN A 1 101 ? 2.500 -14.908 -8.879 1.00 94.06 101 ASN A C 1
ATOM 839 O O . ASN A 1 101 ? 3.322 -15.239 -9.733 1.00 94.06 101 ASN A O 1
ATOM 843 N N . THR A 1 102 ? 1.194 -14.784 -9.153 1.00 95.19 102 THR A N 1
ATOM 844 C CA . THR A 1 102 ? 0.678 -14.931 -10.526 1.00 95.19 102 THR A CA 1
ATOM 845 C C . THR A 1 102 ? 1.181 -13.824 -11.447 1.00 95.19 102 THR A C 1
ATOM 847 O O . THR A 1 102 ? 1.510 -14.113 -12.595 1.00 95.19 102 THR A O 1
ATOM 850 N N . LEU A 1 103 ? 1.317 -12.593 -10.939 1.00 93.56 103 LEU A N 1
ATOM 851 C CA . LEU A 1 103 ? 1.849 -11.465 -11.704 1.00 93.56 103 LEU A CA 1
ATOM 852 C C . LEU A 1 103 ? 3.356 -11.599 -11.949 1.00 93.56 103 LEU A C 1
ATOM 854 O O . LEU A 1 103 ? 3.822 -11.295 -13.042 1.00 93.56 103 LEU A O 1
ATOM 858 N N . ILE A 1 104 ? 4.120 -12.095 -10.968 1.00 90.81 104 ILE A N 1
ATOM 859 C CA . ILE A 1 104 ? 5.572 -12.299 -11.114 1.00 90.81 104 ILE A CA 1
ATOM 860 C C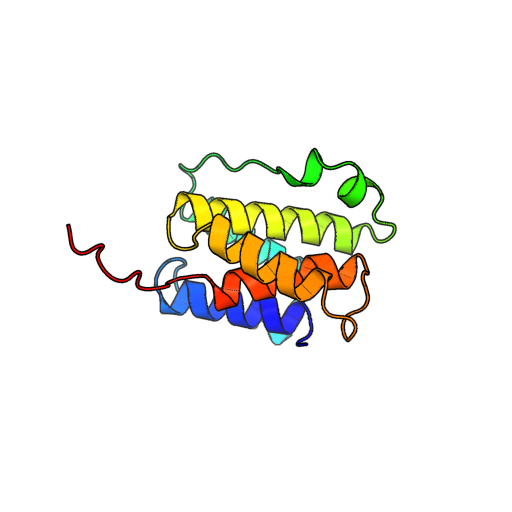 . ILE A 1 104 ? 5.911 -13.280 -12.236 1.00 90.81 104 ILE A C 1
ATOM 862 O O . ILE A 1 104 ? 6.911 -13.097 -12.931 1.00 90.81 104 ILE A O 1
ATOM 866 N N . ILE A 1 105 ? 5.140 -14.361 -12.369 1.00 92.44 105 ILE A N 1
ATOM 867 C CA . ILE A 1 105 ? 5.423 -15.413 -1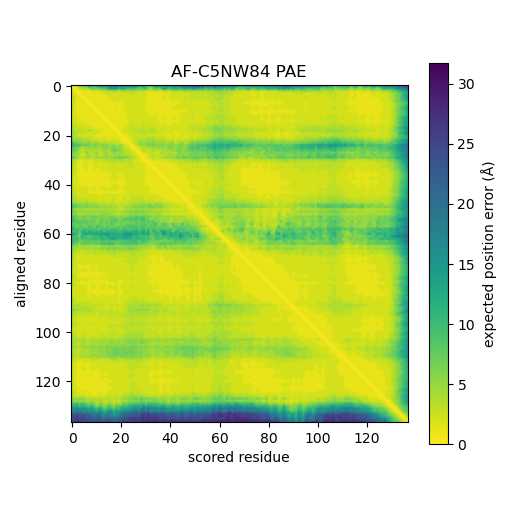3.355 1.00 92.44 105 ILE A CA 1
ATOM 868 C C . ILE A 1 105 ? 4.803 -15.125 -14.725 1.00 92.44 105 ILE A C 1
ATOM 870 O O . ILE A 1 105 ? 5.014 -15.911 -15.652 1.00 92.44 105 ILE A O 1
ATOM 874 N N . ASP A 1 106 ? 4.033 -14.042 -14.858 1.00 93.50 106 ASP A N 1
ATOM 875 C CA . ASP A 1 106 ? 3.436 -13.652 -16.128 1.00 93.50 106 ASP A CA 1
ATOM 876 C C . ASP A 1 106 ? 4.536 -13.166 -17.091 1.00 93.50 106 ASP A C 1
ATOM 878 O O . ASP A 1 106 ? 5.166 -12.136 -16.843 1.00 93.50 106 ASP A O 1
ATOM 882 N N . PRO A 1 107 ? 4.776 -13.859 -18.223 1.00 92.44 107 PRO A N 1
ATOM 883 C CA . PRO A 1 107 ? 5.801 -13.455 -19.182 1.00 92.44 107 PRO A CA 1
ATOM 884 C C . PRO A 1 107 ? 5.512 -12.105 -19.858 1.00 92.44 107 PRO A C 1
ATOM 886 O O . PRO A 1 107 ? 6.404 -11.554 -20.505 1.00 92.44 107 PRO A O 1
ATOM 889 N N . ALA A 1 108 ? 4.284 -11.585 -19.763 1.00 92.44 108 ALA A N 1
ATOM 890 C CA . ALA A 1 108 ? 3.927 -10.260 -20.255 1.00 92.44 108 ALA A CA 1
ATOM 891 C C . ALA A 1 108 ? 4.366 -9.128 -19.311 1.00 92.44 108 ALA A C 1
ATOM 893 O O . ALA A 1 108 ? 4.321 -7.962 -19.716 1.00 92.44 108 ALA A O 1
ATOM 894 N N . VAL A 1 109 ? 4.790 -9.445 -18.083 1.00 90.12 109 VAL A N 1
ATOM 895 C CA . VAL A 1 109 ? 5.205 -8.461 -17.085 1.00 90.12 109 VAL A CA 1
ATOM 896 C C . VAL A 1 109 ? 6.700 -8.575 -16.808 1.00 90.12 109 VAL A C 1
ATOM 898 O O . VAL A 1 109 ? 7.232 -9.631 -16.484 1.00 90.12 109 VAL A O 1
ATOM 901 N N . GLU A 1 110 ? 7.409 -7.457 -16.937 1.00 92.38 110 GLU A N 1
ATOM 902 C CA . GLU A 1 110 ? 8.843 -7.420 -16.662 1.00 92.38 110 GLU A CA 1
ATOM 903 C C . GLU A 1 110 ? 9.108 -7.423 -15.149 1.00 92.38 110 GLU A C 1
ATOM 905 O O . GLU A 1 110 ? 8.518 -6.639 -14.402 1.00 92.38 110 GLU A O 1
ATOM 910 N N . ALA A 1 111 ? 10.034 -8.263 -14.691 1.00 89.81 111 ALA A N 1
ATOM 911 C CA . ALA A 1 111 ? 10.443 -8.347 -13.291 1.00 89.81 111 ALA A CA 1
ATOM 912 C C . ALA A 1 111 ? 11.370 -7.176 -12.905 1.00 89.81 111 ALA A C 1
ATOM 914 O O . ALA A 1 111 ? 12.587 -7.332 -12.801 1.00 89.81 111 ALA A O 1
ATOM 915 N N . THR A 1 112 ? 10.788 -5.988 -12.726 1.00 93.19 112 THR A N 1
ATOM 916 C CA . THR A 1 112 ? 11.490 -4.764 -12.307 1.00 93.19 112 THR A CA 1
ATOM 917 C C . THR A 1 112 ? 11.095 -4.349 -10.893 1.00 93.19 112 THR A C 1
ATOM 919 O O . THR A 1 112 ? 9.993 -4.645 -10.435 1.00 93.19 112 THR A O 1
ATOM 922 N N . GLU A 1 113 ? 11.965 -3.586 -10.224 1.00 94.12 113 GLU A N 1
ATOM 923 C CA . GLU A 1 113 ? 11.697 -3.000 -8.900 1.00 94.12 113 GLU A CA 1
ATOM 924 C C . GLU A 1 113 ? 10.366 -2.238 -8.870 1.00 94.12 113 GLU A C 1
ATOM 926 O O . GLU A 1 113 ? 9.584 -2.379 -7.930 1.00 94.12 113 GLU A O 1
ATOM 931 N N . TYR A 1 114 ? 10.088 -1.464 -9.926 1.00 95.31 114 TYR A N 1
ATOM 932 C CA . TYR A 1 114 ? 8.851 -0.698 -10.056 1.00 95.31 114 TYR A CA 1
ATOM 933 C C . TYR A 1 114 ? 7.634 -1.614 -10.143 1.00 95.31 114 TYR A C 1
ATOM 935 O O . TYR A 1 114 ? 6.649 -1.408 -9.433 1.00 95.31 114 TYR A O 1
ATOM 943 N N . ASN A 1 115 ? 7.716 -2.646 -10.987 1.00 95.25 115 ASN A N 1
ATOM 944 C CA . ASN A 1 115 ? 6.616 -3.580 -11.159 1.00 95.25 115 ASN A CA 1
ATOM 945 C C . ASN A 1 115 ? 6.353 -4.376 -9.885 1.00 95.25 115 ASN A C 1
ATOM 947 O O . ASN A 1 115 ? 5.193 -4.613 -9.592 1.00 95.25 115 ASN A O 1
ATOM 951 N N . PHE A 1 116 ? 7.359 -4.698 -9.073 1.00 94.25 116 PHE A N 1
ATOM 952 C CA . PHE A 1 116 ? 7.110 -5.335 -7.778 1.00 94.25 116 PHE A CA 1
ATOM 953 C C . PHE A 1 116 ? 6.294 -4.452 -6.830 1.00 94.25 116 PHE A C 1
ATOM 955 O O . PHE A 1 116 ? 5.347 -4.934 -6.217 1.00 94.25 116 PHE A O 1
ATOM 962 N N . VAL A 1 117 ? 6.584 -3.150 -6.751 1.00 96.00 117 VAL A N 1
ATOM 963 C CA . VAL A 1 117 ? 5.771 -2.238 -5.924 1.00 96.00 117 VAL A CA 1
ATOM 964 C C . VAL A 1 117 ? 4.349 -2.120 -6.479 1.00 96.00 117 VAL A C 1
ATOM 966 O O . VAL A 1 117 ? 3.381 -2.147 -5.725 1.00 96.00 117 VAL A O 1
ATOM 969 N N . LEU A 1 118 ? 4.207 -2.023 -7.801 1.00 97.12 118 LEU A N 1
ATOM 970 C CA . LEU A 1 118 ? 2.905 -1.943 -8.459 1.00 97.12 118 LEU A CA 1
ATOM 971 C C . LEU A 1 118 ? 2.071 -3.220 -8.276 1.00 97.12 118 LEU A C 1
ATOM 973 O O . LEU A 1 118 ? 0.890 -3.126 -7.951 1.00 97.12 118 LEU A O 1
ATOM 977 N N . MET A 1 119 ? 2.681 -4.393 -8.446 1.00 96.06 119 MET A N 1
ATOM 978 C CA . MET A 1 119 ? 2.043 -5.696 -8.257 1.00 96.06 119 MET A CA 1
ATOM 979 C C . MET A 1 119 ? 1.536 -5.865 -6.826 1.00 96.06 119 MET A C 1
ATOM 981 O O . MET A 1 119 ? 0.445 -6.393 -6.645 1.00 96.06 119 MET A O 1
ATOM 985 N N . GLU A 1 120 ? 2.283 -5.416 -5.813 1.00 96.31 120 GLU A N 1
ATOM 986 C CA . GLU A 1 120 ? 1.836 -5.474 -4.413 1.00 96.31 120 GLU A CA 1
ATOM 987 C C . GLU A 1 120 ? 0.559 -4.642 -4.215 1.00 96.31 120 GLU A C 1
ATOM 989 O O . GLU A 1 120 ? -0.438 -5.139 -3.693 1.00 96.31 120 GLU A O 1
ATOM 994 N N . VAL A 1 121 ? 0.533 -3.405 -4.727 1.00 97.75 121 VAL A N 1
ATOM 995 C CA . VAL A 1 121 ? -0.661 -2.546 -4.650 1.00 97.75 121 VAL A CA 1
ATOM 996 C C . VAL A 1 121 ? -1.840 -3.152 -5.419 1.00 97.75 121 VAL A C 1
ATOM 998 O O . VAL A 1 121 ? -2.957 -3.169 -4.905 1.00 97.75 121 VAL A O 1
ATOM 1001 N N . GLU A 1 122 ? -1.620 -3.680 -6.627 1.00 96.44 122 GLU A N 1
ATOM 1002 C CA . GLU A 1 122 ? -2.665 -4.377 -7.393 1.00 96.44 122 GLU A CA 1
ATOM 1003 C C . GLU A 1 122 ? -3.180 -5.616 -6.639 1.00 96.44 122 GLU A C 1
ATOM 1005 O O . GLU A 1 122 ? -4.387 -5.851 -6.587 1.00 96.44 122 GLU A O 1
ATOM 1010 N N . SER A 1 123 ? -2.296 -6.353 -5.966 1.00 96.56 123 SER A N 1
ATOM 1011 C CA . SER A 1 123 ? -2.659 -7.526 -5.165 1.00 96.56 123 SER A CA 1
ATOM 1012 C C . SER A 1 123 ? -3.546 -7.164 -3.976 1.00 96.56 123 SER A C 1
ATOM 1014 O O . SER A 1 123 ? -4.537 -7.857 -3.733 1.00 96.56 123 SER A O 1
ATOM 1016 N N . LEU A 1 124 ? -3.251 -6.059 -3.281 1.00 97.31 124 LEU A N 1
ATOM 1017 C CA . LEU A 1 124 ? -4.103 -5.516 -2.218 1.00 97.31 124 LEU A CA 1
ATOM 1018 C C . LEU A 1 124 ? -5.470 -5.075 -2.748 1.00 97.31 124 LEU A C 1
ATOM 1020 O O . LEU A 1 124 ? -6.485 -5.313 -2.098 1.00 97.31 124 LEU A O 1
ATOM 1024 N N . ILE A 1 125 ? -5.522 -4.433 -3.918 1.00 96.25 125 ILE A N 1
ATOM 1025 C CA . ILE A 1 125 ? -6.784 -3.981 -4.519 1.00 96.25 125 ILE A CA 1
ATOM 1026 C C . ILE A 1 125 ? -7.675 -5.172 -4.856 1.00 96.25 125 ILE A C 1
ATOM 1028 O O . ILE A 1 125 ? -8.864 -5.128 -4.540 1.00 96.25 125 ILE A O 1
ATOM 1032 N N . GLU A 1 126 ? -7.135 -6.206 -5.497 1.00 94.62 126 GLU A N 1
ATOM 1033 C CA . GLU A 1 126 ? -7.922 -7.358 -5.950 1.00 94.62 126 GLU A CA 1
ATOM 1034 C C . GLU A 1 126 ? -8.318 -8.297 -4.806 1.00 94.62 126 GLU A C 1
ATOM 1036 O O . GLU A 1 126 ? -9.380 -8.909 -4.860 1.00 94.62 126 GLU A O 1
ATOM 1041 N N . ASN A 1 127 ? -7.507 -8.379 -3.745 1.00 93.88 127 ASN A N 1
ATOM 1042 C CA . ASN A 1 127 ? -7.698 -9.353 -2.663 1.00 93.88 127 ASN A CA 1
ATOM 1043 C C . ASN A 1 127 ? -8.005 -8.715 -1.298 1.00 93.88 127 ASN A C 1
ATOM 1045 O O . ASN A 1 127 ? -7.771 -9.324 -0.251 1.00 93.88 127 ASN A O 1
ATOM 1049 N N . SER A 1 128 ? -8.549 -7.495 -1.303 1.00 91.56 128 SER A N 1
ATOM 1050 C CA . SER A 1 128 ? -9.155 -6.862 -0.128 1.00 91.56 128 SER A CA 1
ATOM 1051 C C . SER A 1 128 ? -10.680 -6.905 -0.190 1.00 91.56 128 SER A C 1
ATOM 1053 O O . SER A 1 128 ? -11.277 -6.876 -1.266 1.00 91.56 128 SER A O 1
ATOM 1055 N N . PHE A 1 129 ? -11.311 -6.950 0.984 1.00 89.75 129 PHE A N 1
ATOM 1056 C CA . PHE A 1 129 ? -12.762 -6.981 1.175 1.00 89.75 129 PHE A CA 1
ATOM 1057 C C . PHE A 1 129 ? -13.457 -8.161 0.483 1.00 89.75 129 PHE A C 1
ATOM 1059 O O . PHE A 1 129 ? -14.615 -8.048 0.081 1.00 89.75 129 PHE A O 1
ATOM 1066 N N . LEU A 1 130 ? -12.748 -9.282 0.324 1.00 84.81 130 LEU A N 1
ATOM 1067 C CA . LEU A 1 130 ? -13.321 -10.507 -0.218 1.00 84.81 130 LEU A CA 1
ATOM 1068 C C . LEU A 1 130 ? -14.285 -11.118 0.804 1.00 84.81 130 LEU A C 1
ATOM 1070 O O . LEU A 1 130 ? -13.901 -11.401 1.937 1.00 84.81 130 LEU A O 1
ATOM 1074 N N . GLU A 1 131 ? -15.525 -11.354 0.384 1.00 72.12 131 GLU A N 1
ATOM 1075 C CA . GLU A 1 131 ? -16.450 -12.214 1.118 1.00 72.12 131 GLU A CA 1
ATOM 1076 C C . GLU A 1 131 ? -16.021 -13.660 0.873 1.00 72.12 131 GLU A C 1
ATOM 1078 O O . GLU A 1 131 ? -16.186 -14.194 -0.227 1.00 72.12 131 GLU A O 1
ATOM 1083 N N . LEU A 1 132 ? -15.403 -14.281 1.877 1.00 67.25 132 LEU A N 1
ATOM 1084 C CA . LEU A 1 132 ? -15.115 -15.705 1.805 1.00 67.25 132 LEU A CA 1
ATOM 1085 C C . LEU A 1 132 ? -16.427 -16.475 1.961 1.00 67.25 132 LEU A C 1
ATOM 1087 O O . LEU A 1 132 ? -17.209 -16.138 2.853 1.00 67.25 132 LEU A O 1
ATOM 1091 N N . PRO A 1 133 ? -16.696 -17.487 1.115 1.00 63.66 133 PRO A N 1
ATOM 1092 C CA . PRO A 1 133 ? -17.816 -18.377 1.367 1.00 63.66 133 PRO A CA 1
ATOM 1093 C C . PRO A 1 133 ? -17.630 -18.993 2.757 1.00 63.66 133 PRO A C 1
ATOM 1095 O O . PRO A 1 133 ? -16.528 -19.442 3.081 1.00 63.66 133 PRO A O 1
ATOM 1098 N N . GLU A 1 134 ? -18.684 -18.975 3.578 1.00 60.44 134 GLU A N 1
ATOM 1099 C CA . GLU A 1 134 ? -18.686 -19.700 4.850 1.00 60.44 134 GLU A CA 1
ATOM 1100 C C . GLU A 1 134 ? -18.310 -21.158 4.554 1.00 60.44 134 GLU A C 1
ATOM 1102 O O . GLU A 1 134 ? -18.894 -21.778 3.660 1.00 60.44 134 GLU A O 1
ATOM 1107 N N . GLU A 1 135 ? -17.290 -21.684 5.238 1.00 57.81 135 GLU A N 1
ATOM 1108 C CA . GLU A 1 135 ? -16.970 -23.106 5.144 1.00 57.81 135 GLU A CA 1
ATOM 1109 C C . GLU A 1 135 ? -18.205 -23.880 5.624 1.00 57.81 135 GLU A C 1
ATOM 1111 O O . GLU A 1 135 ? -18.601 -23.770 6.784 1.00 57.81 135 GLU A O 1
ATOM 1116 N N . GLU A 1 136 ? -18.858 -24.614 4.717 1.00 50.44 136 GLU A N 1
ATOM 1117 C CA . GLU A 1 136 ? -19.883 -25.584 5.098 1.00 50.44 136 GLU A CA 1
ATOM 1118 C C . GLU A 1 136 ? -19.197 -26.658 5.966 1.00 50.44 136 GLU A C 1
ATOM 1120 O O . GLU A 1 136 ? -18.448 -27.484 5.439 1.00 50.44 136 GLU A O 1
ATOM 1125 N N . GLU A 1 137 ? -19.399 -26.589 7.291 1.00 50.44 137 GLU A N 1
ATOM 1126 C CA . GLU A 1 137 ? -18.952 -27.594 8.280 1.00 50.44 137 GLU A CA 1
ATOM 1127 C C . GLU A 1 137 ? -19.461 -29.016 7.976 1.00 50.44 137 GLU A C 1
ATOM 1129 O O . GLU A 1 137 ? -20.658 -29.184 7.632 1.00 50.44 137 GLU A O 1
#

Sequence (137 aa):
MNTLHQSLTVLLAKLEEKDVLKKENINTEDLKAEELAKHIRDRFAKEHADLEIRRLLETVHYANTYEDKVLKETAFLVDEISEYMFKLEIANRDFVVGYFNTLIIDPAVEATEYNFVLMEVESLIENSFLELPEEEE

pLDDT: mean 91.48, std 9.19, range [50.44, 98.19]

Foldseek 3Di:
DDALLVLLVLLVVVCCVVVVFPDDPDDSVVDDNLRSLVVLLVRLCVVVVVDDFDQPVVVPPVLVPDPDPSLSSSLSSLSRNVRSQVVVVQFDPCQLVVQLVVQCPPPVDDPDSSVSSSSSSVSCSVGGNDDDPDPPD

Radius of gyration: 14.84 Å; Cα contacts (8 Å, |Δi|>4): 126; chains: 1; bounding box: 39×44×39 Å